Protein AF-A0A6M8P6Y8-F1 (afdb_monomer_lite)

Sequence (165 aa):
SRQDDVSKGWAGIQVIPRVVLLDSKERQLIQWPIEELETLRGKLVSVQKKKIKSGGSLEISGIMASQADVEVAFELSSLEKAEPFDASWTDPQKLCELKGTDVKGGVGPFGLLALASANRQEQTAVFFRIFKGLDSYVTLMCHDPSKSSLRPGLYKPTYGGWVDV

pLDDT: mean 95.41, std 3.38, range [71.88, 98.56]

Organism: Agave amica (NCBI:txid82206)

Foldseek 3Di:
DVVVCVVVVHDDDDDQDWDWDQDPVNPDIDTDHDPVVCVPADDDDDDPDDDADVVGDDDDDDDPLVDHDDDDDDDDPDCPQAAADDPVPPALQVVCVVCPQVRDGRADQDADWGQADPVRQATWGWGWGWHDYPPDIKIKTKTFRVSNDPDPPDDTGIDMDTDDD

Radius of gyration: 17.92 Å; chains: 1; bounding box: 44×36×46 Å

InterPro doma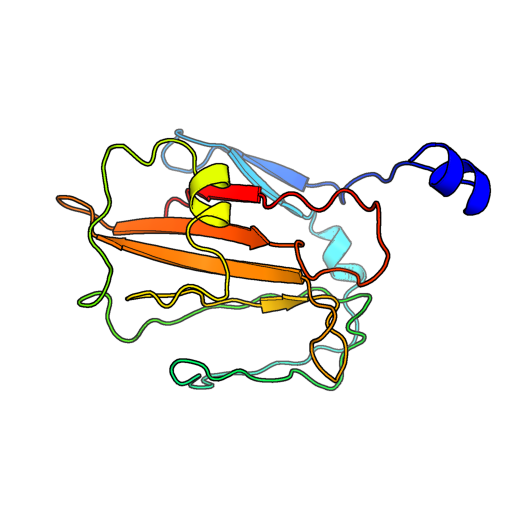ins:
  IPR013189 Glycosyl hydrolase family 32, C-terminal [PF08244] (36-150)
  IPR013320 Concanavalin A-like lectin/glucanase domain superfamily [SSF49899] (33-165)
  IPR023296 Glycosyl hydrolase, five-bladed beta-propeller domain superfamily [G3DSA:2.115.10.20] (1-44)
  IPR050551 Plant Fructan Metabolism Enzymes [PTHR31953] (2-165)

Structure (mmCIF, N/CA/C/O backbone):
data_AF-A0A6M8P6Y8-F1
#
_entry.id   AF-A0A6M8P6Y8-F1
#
loop_
_atom_site.group_PDB
_atom_site.id
_atom_site.type_symbol
_atom_site.label_atom_id
_atom_site.label_alt_id
_atom_site.label_comp_id
_atom_site.label_asym_id
_atom_site.label_entity_id
_atom_site.label_seq_id
_atom_site.pdbx_PDB_ins_code
_atom_site.Cartn_x
_atom_site.Cartn_y
_atom_site.Cartn_z
_atom_site.occupancy
_atom_site.B_iso_or_equiv
_atom_site.auth_seq_id
_atom_site.auth_comp_id
_atom_site.auth_asym_id
_atom_site.auth_atom_id
_atom_site.pdbx_PDB_model_num
ATOM 1 N N . SER A 1 1 ? 11.936 13.646 -14.022 1.00 76.38 1 SER A N 1
ATOM 2 C CA . SER A 1 1 ? 12.110 14.999 -14.593 1.00 76.38 1 SER A CA 1
ATOM 3 C C . SER A 1 1 ? 12.226 14.885 -16.111 1.00 76.38 1 SER A C 1
ATOM 5 O O . SER A 1 1 ? 12.553 13.805 -16.586 1.00 76.38 1 SER A O 1
ATOM 7 N N . ARG A 1 2 ? 12.014 15.966 -16.882 1.00 87.38 2 ARG A N 1
ATOM 8 C CA . ARG A 1 2 ? 12.140 15.945 -18.359 1.00 87.38 2 ARG A CA 1
ATOM 9 C C . ARG A 1 2 ? 13.487 15.387 -18.839 1.00 87.38 2 ARG A C 1
ATOM 11 O O . ARG A 1 2 ? 13.525 14.682 -19.837 1.00 87.38 2 ARG A O 1
ATOM 18 N N . GLN A 1 3 ? 14.583 15.681 -18.135 1.00 90.25 3 GLN A N 1
ATOM 19 C CA . GLN A 1 3 ? 15.904 15.127 -18.458 1.00 90.25 3 GLN A CA 1
ATOM 20 C C . GLN A 1 3 ? 15.947 13.602 -18.310 1.00 90.25 3 GLN A C 1
ATOM 22 O O . GLN A 1 3 ? 16.546 12.934 -19.145 1.00 90.25 3 GLN A O 1
ATOM 27 N N . ASP A 1 4 ? 15.281 13.048 -17.295 1.00 91.19 4 ASP A N 1
ATOM 28 C CA . ASP A 1 4 ? 15.209 11.594 -17.094 1.00 91.19 4 ASP A CA 1
ATOM 29 C C . ASP A 1 4 ? 14.446 10.912 -18.221 1.00 91.19 4 ASP A C 1
ATOM 31 O O . ASP A 1 4 ? 14.852 9.852 -18.687 1.00 91.19 4 ASP A O 1
ATOM 35 N N . ASP A 1 5 ? 13.354 11.537 -18.658 1.00 94.12 5 ASP A N 1
ATOM 36 C CA . ASP A 1 5 ? 12.515 11.043 -19.744 1.00 94.12 5 ASP A CA 1
ATOM 37 C C . ASP A 1 5 ? 13.258 11.074 -21.085 1.00 94.12 5 ASP A C 1
ATOM 39 O O . ASP A 1 5 ? 13.223 10.099 -21.831 1.00 94.12 5 ASP A O 1
ATOM 43 N N . VAL A 1 6 ? 14.012 12.149 -21.349 1.00 96.06 6 VAL A N 1
ATOM 44 C CA . VAL A 1 6 ? 14.907 12.244 -22.514 1.00 96.06 6 VAL A CA 1
ATOM 45 C C . VAL A 1 6 ? 16.016 11.193 -22.446 1.00 96.06 6 VAL A C 1
ATOM 47 O O . VAL A 1 6 ? 16.284 10.534 -23.443 1.00 96.06 6 VAL A O 1
ATOM 50 N N . SER A 1 7 ? 16.639 11.012 -21.278 1.00 95.88 7 SER A N 1
ATOM 51 C CA . SER A 1 7 ? 17.758 10.080 -21.094 1.00 95.88 7 SER A CA 1
ATOM 52 C C . SER A 1 7 ? 17.340 8.619 -21.287 1.00 95.88 7 SER A C 1
ATOM 54 O O . SER A 1 7 ? 18.024 7.871 -21.981 1.00 95.88 7 SER A O 1
ATOM 56 N N . LYS A 1 8 ? 16.192 8.210 -20.726 1.00 96.00 8 LYS A N 1
ATOM 57 C CA . LYS A 1 8 ? 15.671 6.841 -20.891 1.00 96.00 8 LYS A CA 1
ATOM 58 C C . LYS A 1 8 ? 14.922 6.623 -22.214 1.00 96.00 8 LYS A C 1
ATOM 60 O O . LYS A 1 8 ? 14.682 5.476 -22.576 1.00 96.00 8 LYS A O 1
ATOM 65 N N . GLY A 1 9 ? 14.555 7.695 -22.924 1.00 97.50 9 GLY A N 1
ATOM 66 C CA . GLY A 1 9 ? 13.963 7.662 -24.267 1.00 97.50 9 GLY A CA 1
ATOM 67 C C . GLY A 1 9 ? 12.442 7.467 -24.334 1.00 97.50 9 GLY A C 1
ATOM 68 O O . GLY A 1 9 ? 11.905 7.298 -25.425 1.00 97.50 9 GLY A O 1
ATOM 69 N N . TRP A 1 10 ? 11.732 7.481 -23.205 1.00 97.12 10 TRP A N 1
ATOM 70 C CA . TRP A 1 10 ? 10.276 7.299 -23.143 1.00 97.12 10 TRP A CA 1
ATOM 71 C C . TRP A 1 10 ? 9.697 7.903 -21.858 1.00 97.12 10 TRP A C 1
ATOM 73 O O . TRP A 1 10 ? 10.424 8.119 -20.891 1.00 97.12 10 TRP A O 1
ATOM 83 N N . ALA A 1 11 ? 8.389 8.171 -21.818 1.00 96.75 11 ALA A N 1
ATOM 84 C CA . ALA A 1 11 ? 7.683 8.619 -20.617 1.00 96.75 11 ALA A CA 1
ATOM 85 C C . ALA A 1 11 ? 6.215 8.183 -20.648 1.00 96.75 11 ALA A C 1
ATOM 87 O O . ALA A 1 11 ? 5.591 8.178 -21.706 1.00 96.75 11 ALA A O 1
ATOM 88 N N . GLY A 1 12 ? 5.667 7.880 -19.471 1.00 95.25 12 GLY A N 1
ATOM 89 C CA . GLY A 1 12 ? 4.287 7.433 -19.317 1.00 95.25 12 GLY A CA 1
ATOM 90 C C . GLY A 1 12 ? 4.123 5.922 -19.486 1.00 95.25 12 GLY A C 1
ATOM 91 O O . GLY A 1 12 ? 4.750 5.293 -20.332 1.00 95.25 12 GLY A O 1
ATOM 92 N N . ILE A 1 13 ? 3.260 5.354 -18.651 1.00 97.38 13 ILE A N 1
ATOM 93 C CA . ILE A 1 13 ? 2.756 3.982 -18.746 1.00 97.38 13 ILE A CA 1
ATOM 94 C C . ILE A 1 13 ? 1.249 4.025 -18.515 1.00 97.38 13 ILE A C 1
ATOM 96 O O . ILE A 1 13 ? 0.747 4.955 -17.882 1.00 97.38 13 ILE A O 1
ATOM 100 N N . GLN A 1 14 ? 0.539 3.017 -19.006 1.00 98.00 14 GLN A N 1
ATOM 101 C CA . GLN A 1 14 ? -0.847 2.781 -18.618 1.00 98.00 14 GLN A CA 1
ATOM 102 C C . GLN A 1 14 ? -0.887 1.754 -17.491 1.00 98.00 14 GLN A C 1
ATOM 104 O O . GLN A 1 14 ? -0.059 0.842 -17.438 1.00 98.00 14 GLN A O 1
ATOM 109 N N . VAL A 1 15 ? -1.846 1.914 -16.583 1.00 97.56 15 VAL A N 1
ATOM 110 C CA . VAL A 1 15 ? -2.151 0.867 -15.606 1.00 97.56 15 VAL A CA 1
ATOM 111 C C . VAL A 1 15 ? -2.789 -0.321 -16.320 1.00 97.56 15 VAL A C 1
ATOM 113 O O . VAL A 1 15 ? -3.403 -0.165 -17.376 1.00 97.56 15 VAL A O 1
ATOM 116 N N . ILE A 1 16 ? -2.667 -1.510 -15.733 1.00 97.62 16 ILE A N 1
ATOM 117 C CA . ILE A 1 16 ? -3.407 -2.680 -16.212 1.00 97.62 16 ILE A CA 1
ATOM 118 C C . ILE A 1 16 ? -4.909 -2.354 -16.146 1.00 97.62 16 ILE A C 1
ATOM 120 O O . ILE A 1 16 ? -5.344 -1.821 -15.116 1.00 97.62 16 ILE A O 1
ATOM 124 N N . PRO A 1 17 ? -5.693 -2.640 -17.206 1.00 98.31 17 PRO A N 1
ATOM 125 C CA . PRO A 1 17 ? -7.132 -2.416 -17.201 1.00 98.31 17 PRO A CA 1
ATOM 126 C C . PRO A 1 17 ? -7.815 -3.083 -16.007 1.00 98.31 17 PRO A C 1
ATOM 128 O O . PRO A 1 17 ? -7.380 -4.130 -15.521 1.00 98.31 17 PRO A O 1
ATOM 131 N N . ARG A 1 18 ? -8.897 -2.464 -15.531 1.00 98.44 18 ARG A N 1
ATOM 132 C CA . ARG A 1 18 ? -9.639 -2.923 -14.356 1.00 98.44 18 ARG A CA 1
ATOM 133 C C . ARG A 1 18 ? -11.125 -2.981 -14.646 1.00 98.44 18 ARG A C 1
ATOM 135 O O . ARG A 1 18 ? -11.665 -2.079 -15.285 1.00 98.44 18 ARG A O 1
ATOM 142 N N . VAL A 1 19 ? -11.776 -4.005 -14.113 1.00 98.12 19 VAL A N 1
ATOM 143 C CA . VAL A 1 19 ? -13.229 -4.034 -13.969 1.00 98.12 19 VAL A CA 1
ATOM 144 C C . VAL A 1 19 ? -13.606 -3.042 -12.870 1.00 98.12 19 VAL A C 1
ATOM 146 O O . VAL A 1 19 ? -12.937 -2.978 -11.836 1.00 98.12 19 VAL A O 1
ATOM 149 N N . VAL A 1 20 ? -14.658 -2.258 -13.103 1.00 98.00 20 VAL A N 1
ATOM 150 C CA . VAL A 1 20 ? -15.177 -1.267 -12.153 1.00 98.00 20 VAL A CA 1
ATOM 151 C C . VAL A 1 20 ? -16.626 -1.605 -11.843 1.00 98.00 20 VAL A C 1
ATOM 153 O O . VAL A 1 20 ? -17.452 -1.676 -12.750 1.00 98.00 20 VAL A O 1
ATOM 156 N N . LEU A 1 21 ? -16.923 -1.814 -10.565 1.00 97.00 21 LEU A N 1
ATOM 157 C CA . LEU A 1 21 ? -18.243 -2.196 -10.067 1.00 97.00 21 LEU A CA 1
ATOM 158 C C . LEU A 1 21 ? -18.667 -1.244 -8.945 1.00 97.00 21 LEU A C 1
ATOM 160 O O . LEU A 1 21 ? -17.818 -0.659 -8.276 1.00 97.00 21 LEU A O 1
ATOM 164 N N . LEU A 1 22 ? -19.972 -1.097 -8.722 1.00 97.12 22 LEU A N 1
ATOM 165 C CA . LEU A 1 22 ? -20.496 -0.440 -7.523 1.00 97.12 22 LEU A CA 1
ATOM 166 C C . LEU A 1 22 ? -20.420 -1.421 -6.345 1.00 97.12 22 LEU A C 1
ATOM 168 O O . LEU A 1 22 ? -20.720 -2.604 -6.515 1.00 97.12 22 LEU A O 1
ATOM 172 N N . ASP A 1 23 ? -19.986 -0.957 -5.172 1.00 95.19 23 ASP A N 1
ATOM 173 C CA . ASP A 1 23 ? -19.962 -1.797 -3.976 1.00 95.19 23 ASP A CA 1
ATOM 174 C C . ASP A 1 23 ? -21.380 -2.136 -3.490 1.00 95.19 23 ASP A C 1
ATOM 176 O O . ASP A 1 23 ? -22.356 -1.458 -3.802 1.00 95.19 23 ASP A O 1
ATOM 180 N N . SER A 1 24 ? -21.508 -3.185 -2.678 1.00 94.06 24 SER A N 1
ATOM 181 C CA . SER A 1 24 ? -22.819 -3.660 -2.214 1.00 94.06 24 SER A CA 1
ATOM 182 C C . SER A 1 24 ? -23.560 -2.669 -1.311 1.00 94.06 24 SER A C 1
ATOM 184 O O . SER A 1 24 ? -24.759 -2.824 -1.102 1.00 94.06 24 SER A O 1
ATOM 186 N N . LYS A 1 25 ? -22.851 -1.696 -0.719 1.00 94.19 25 LYS A N 1
ATOM 187 C CA . LYS A 1 25 ? -23.443 -0.622 0.093 1.00 94.19 25 LYS A CA 1
ATOM 188 C C . LYS A 1 25 ? -23.760 0.629 -0.739 1.00 94.19 25 LYS A C 1
ATOM 190 O O . LYS A 1 25 ? -24.302 1.579 -0.182 1.00 94.19 25 LYS A O 1
ATOM 195 N N . GLU A 1 26 ? -23.399 0.642 -2.022 1.00 94.56 26 GLU A N 1
ATOM 196 C CA . GLU A 1 26 ? -23.548 1.761 -2.958 1.00 94.56 26 GLU A CA 1
ATOM 197 C C . GLU A 1 26 ? -22.879 3.070 -2.492 1.00 94.56 26 GLU A C 1
ATOM 199 O O . GLU A 1 26 ? -23.334 4.176 -2.783 1.00 94.56 26 GLU A O 1
ATOM 204 N N . ARG A 1 27 ? -21.779 2.959 -1.742 1.00 95.31 27 ARG A N 1
ATOM 205 C CA . ARG A 1 27 ? -21.006 4.086 -1.200 1.00 95.31 27 ARG A CA 1
ATOM 206 C C . ARG A 1 27 ? -19.707 4.340 -1.954 1.00 95.31 27 ARG A C 1
ATOM 208 O O . ARG A 1 27 ? -19.143 5.425 -1.807 1.00 95.31 27 ARG A O 1
ATOM 215 N N . GLN A 1 28 ? -19.211 3.368 -2.718 1.00 95.62 28 GLN A N 1
ATOM 216 C CA . GLN A 1 28 ? -17.936 3.471 -3.426 1.00 95.62 28 GLN A CA 1
ATOM 217 C C . GLN A 1 28 ? -17.856 2.536 -4.638 1.00 95.62 28 GLN A C 1
ATOM 219 O O . GLN A 1 28 ? -18.648 1.614 -4.803 1.00 95.62 28 GLN A O 1
ATOM 224 N N . LEU A 1 29 ? -16.857 2.767 -5.490 1.00 97.06 29 LEU A N 1
ATOM 225 C CA . LEU A 1 29 ? -16.534 1.867 -6.593 1.00 97.06 29 LEU A CA 1
ATOM 226 C C . LEU A 1 29 ? -15.464 0.863 -6.161 1.00 97.06 29 LEU A C 1
ATOM 228 O O . LEU A 1 29 ? -14.456 1.240 -5.563 1.00 97.06 29 LEU A O 1
ATOM 232 N N . ILE A 1 30 ? -15.653 -0.398 -6.532 1.00 96.81 30 ILE A N 1
ATOM 233 C CA . ILE A 1 30 ? -14.657 -1.461 -6.409 1.00 96.81 30 ILE A CA 1
ATOM 234 C C . ILE A 1 30 ? -13.940 -1.592 -7.747 1.00 96.81 30 ILE A C 1
ATOM 236 O O . ILE A 1 30 ? -14.568 -1.594 -8.807 1.00 96.81 30 ILE A O 1
ATOM 240 N N . GLN A 1 31 ? -12.616 -1.707 -7.693 1.00 97.19 31 GLN A N 1
ATOM 241 C CA . GLN A 1 31 ? -11.783 -1.936 -8.867 1.00 97.19 31 GLN A CA 1
ATOM 242 C C . GLN A 1 31 ? -10.991 -3.227 -8.694 1.00 97.19 31 GLN A C 1
ATOM 244 O O . GLN A 1 31 ? -10.357 -3.421 -7.658 1.00 97.19 31 GLN A O 1
ATOM 249 N N . TRP A 1 32 ? -10.971 -4.062 -9.730 1.00 97.56 32 TRP A N 1
ATOM 250 C CA . TRP A 1 32 ? -10.180 -5.293 -9.767 1.00 97.56 32 TRP A CA 1
ATOM 251 C C . TRP A 1 32 ? -9.480 -5.429 -11.123 1.00 97.56 32 TRP A C 1
ATOM 253 O O . TRP A 1 32 ? -10.098 -5.079 -12.132 1.00 97.56 32 TRP A O 1
ATOM 263 N N . PRO A 1 33 ? -8.210 -5.875 -11.197 1.00 98.00 33 PRO A N 1
ATOM 264 C CA . PRO A 1 33 ? -7.575 -6.181 -12.478 1.00 98.00 33 PRO A CA 1
ATOM 265 C C . PRO A 1 33 ? -8.428 -7.144 -13.313 1.00 98.00 33 PRO A C 1
ATOM 267 O O . PRO A 1 33 ? -9.100 -8.010 -12.761 1.00 98.00 33 PRO A O 1
ATOM 270 N N . ILE A 1 34 ? -8.426 -6.977 -14.635 1.00 98.12 34 ILE A N 1
ATOM 271 C CA . ILE A 1 34 ? -9.139 -7.898 -15.532 1.00 98.12 34 ILE A CA 1
ATOM 272 C C . ILE A 1 34 ? -8.599 -9.334 -15.400 1.00 98.12 34 ILE A C 1
ATOM 274 O O . ILE A 1 34 ? -7.406 -9.529 -15.152 1.00 98.12 34 ILE A O 1
ATOM 278 N N . GLU A 1 35 ? -9.465 -10.332 -15.572 1.00 97.88 35 GLU A N 1
ATOM 279 C CA . GLU A 1 35 ? -9.124 -11.750 -15.378 1.00 97.88 35 GLU A CA 1
ATOM 280 C C . GLU A 1 35 ? -8.045 -12.243 -16.355 1.00 97.88 35 GLU A C 1
ATOM 282 O O . GLU A 1 35 ? -7.248 -13.121 -16.031 1.00 97.88 35 GLU A O 1
ATOM 287 N N . GLU A 1 36 ? -7.932 -11.621 -17.530 1.00 98.00 36 GLU A N 1
ATOM 288 C CA . GLU A 1 36 ? -6.918 -11.940 -18.530 1.00 98.00 36 GLU A CA 1
ATOM 289 C C . GLU A 1 36 ? -5.496 -11.717 -18.006 1.00 98.00 36 GLU A C 1
ATOM 291 O O . GLU A 1 36 ? -4.565 -12.382 -18.468 1.00 98.00 36 GLU A O 1
ATOM 296 N N . LEU A 1 37 ? -5.307 -10.830 -17.017 1.00 97.50 37 LEU A N 1
ATOM 297 C CA . LEU A 1 37 ? -4.008 -10.629 -16.375 1.00 97.50 37 LEU A CA 1
ATOM 298 C C . LEU A 1 37 ? -3.487 -11.925 -15.740 1.00 97.50 37 LEU A C 1
ATOM 300 O O . LEU A 1 37 ? -2.279 -12.174 -15.743 1.00 97.50 37 LEU A O 1
ATOM 304 N N . GLU A 1 38 ? -4.384 -12.771 -15.233 1.00 97.31 38 GLU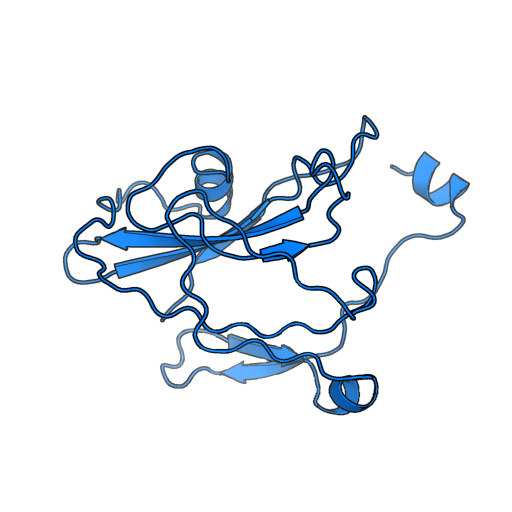 A N 1
ATOM 305 C CA . GLU A 1 38 ? -4.018 -14.010 -14.553 1.00 97.31 38 GLU A CA 1
ATOM 306 C C . GLU A 1 38 ? -3.321 -15.008 -15.485 1.00 97.31 38 GLU A C 1
ATOM 308 O O . GLU A 1 38 ? -2.529 -15.831 -15.027 1.00 97.31 38 GLU A O 1
ATOM 313 N N . THR A 1 39 ? -3.523 -14.891 -16.802 1.00 97.81 39 THR A N 1
ATOM 314 C CA . THR A 1 39 ? -2.842 -15.724 -17.809 1.00 97.81 39 THR A CA 1
ATOM 315 C C . THR A 1 39 ? -1.327 -15.504 -17.850 1.00 97.81 39 THR A C 1
ATOM 317 O O . THR A 1 39 ? -0.591 -16.367 -18.330 1.00 97.81 39 THR A O 1
ATOM 320 N N . LEU A 1 40 ? -0.841 -14.377 -17.313 1.00 97.56 40 LEU A N 1
ATOM 321 C CA . LEU A 1 40 ? 0.585 -14.065 -17.198 1.00 97.56 40 LEU A CA 1
ATOM 322 C C . LEU A 1 40 ? 1.231 -14.661 -15.935 1.00 97.56 40 LEU A C 1
ATOM 324 O O . LEU A 1 40 ? 2.452 -14.565 -15.772 1.00 97.56 40 LEU A O 1
ATOM 328 N N . ARG A 1 41 ? 0.446 -15.253 -15.022 1.00 96.50 41 ARG A N 1
ATOM 329 C CA . ARG A 1 41 ? 0.962 -15.841 -13.779 1.00 96.50 41 ARG A CA 1
ATOM 330 C C . ARG A 1 41 ? 1.841 -17.051 -14.101 1.00 96.50 41 ARG A C 1
ATOM 332 O O . ARG A 1 41 ? 1.421 -18.011 -14.740 1.00 96.50 41 ARG A O 1
ATOM 339 N N . GLY A 1 42 ? 3.090 -16.990 -13.643 1.00 93.25 42 GLY A N 1
ATOM 340 C CA . GLY A 1 42 ? 4.056 -18.076 -13.776 1.00 93.25 42 GLY A CA 1
ATOM 341 C C . GLY A 1 42 ? 3.972 -19.082 -12.627 1.00 93.25 42 GLY A C 1
ATOM 342 O O . GLY A 1 42 ? 2.904 -19.447 -12.142 1.00 93.25 42 GLY A O 1
ATOM 343 N N . LYS A 1 43 ? 5.139 -19.532 -12.155 1.00 93.50 43 LYS A N 1
ATOM 344 C CA . LYS A 1 43 ? 5.231 -20.454 -11.019 1.00 93.50 43 LYS A CA 1
ATOM 345 C C . LYS A 1 43 ? 4.636 -19.828 -9.753 1.00 93.50 43 LYS A C 1
ATOM 347 O O . LYS A 1 43 ? 5.136 -18.819 -9.262 1.00 93.50 43 LYS A O 1
ATOM 352 N N . LEU A 1 44 ? 3.644 -20.503 -9.178 1.00 95.25 44 LEU A N 1
ATOM 353 C CA . LEU A 1 44 ? 3.060 -20.132 -7.895 1.00 95.25 44 LEU A CA 1
ATOM 354 C C . LEU A 1 44 ? 4.007 -20.473 -6.735 1.00 95.25 44 LEU A C 1
ATOM 356 O O . LEU A 1 44 ? 4.488 -21.603 -6.611 1.00 95.25 44 LEU A O 1
ATOM 360 N N . VAL A 1 45 ? 4.216 -19.505 -5.846 1.00 96.19 45 VAL A N 1
ATOM 361 C CA . VAL A 1 45 ? 4.825 -19.709 -4.528 1.00 96.19 45 VAL A CA 1
ATOM 362 C C . VAL A 1 45 ? 3.766 -19.382 -3.484 1.00 96.19 45 VAL A C 1
ATOM 364 O O . VAL A 1 45 ? 3.280 -18.259 -3.426 1.00 96.19 45 VAL A O 1
ATOM 367 N N . SER A 1 46 ? 3.401 -20.366 -2.662 1.00 96.06 46 SER A N 1
ATOM 368 C CA . SER A 1 46 ? 2.394 -20.201 -1.611 1.00 96.06 46 SER A CA 1
ATOM 369 C C . SER A 1 46 ? 3.030 -20.341 -0.234 1.00 96.06 46 SER A C 1
ATOM 371 O O . SER A 1 46 ? 3.784 -21.279 0.032 1.00 96.06 46 SER A O 1
ATOM 373 N N . VAL A 1 47 ? 2.702 -19.407 0.654 1.00 95.44 47 VAL A N 1
ATOM 374 C CA . VAL A 1 47 ? 3.129 -19.404 2.051 1.00 95.44 47 VAL A CA 1
ATOM 375 C C . VAL A 1 47 ? 1.888 -19.278 2.918 1.00 95.44 47 VAL A C 1
ATOM 377 O O . VAL A 1 47 ? 1.120 -18.335 2.774 1.00 95.44 47 VAL A O 1
ATOM 380 N N . GLN A 1 48 ? 1.690 -20.225 3.835 1.00 95.25 48 GLN A N 1
ATOM 381 C CA . GLN A 1 48 ? 0.487 -20.281 4.667 1.00 95.25 48 GLN A CA 1
ATOM 382 C C . GLN A 1 48 ? 0.829 -20.270 6.156 1.00 95.25 48 GLN A C 1
ATOM 384 O O . GLN A 1 48 ? 1.852 -20.819 6.577 1.00 95.25 48 GLN A O 1
ATOM 389 N N . LYS A 1 49 ? -0.063 -19.664 6.953 1.00 94.00 49 LYS A N 1
ATOM 390 C CA . LYS A 1 49 ? -0.061 -19.703 8.428 1.00 94.00 49 LYS A CA 1
ATOM 391 C C . LYS A 1 49 ? 1.290 -19.325 9.054 1.00 94.00 49 LYS A C 1
ATOM 393 O O . LYS A 1 49 ? 1.734 -19.923 10.036 1.00 94.00 49 LYS A O 1
ATOM 398 N N . LYS A 1 50 ? 1.973 -18.329 8.479 1.00 96.19 50 LYS A N 1
ATOM 399 C CA . LYS A 1 50 ? 3.230 -17.805 9.026 1.00 96.19 50 LYS A CA 1
ATOM 400 C C . LYS A 1 50 ? 2.958 -16.658 9.985 1.00 96.19 50 LYS A C 1
ATOM 402 O O . LYS A 1 50 ? 2.435 -15.618 9.607 1.00 96.19 50 LYS A O 1
ATOM 407 N N . LYS A 1 51 ? 3.370 -16.849 11.238 1.00 95.75 51 LYS A N 1
ATOM 408 C CA . LYS A 1 51 ? 3.285 -15.826 12.278 1.00 95.75 51 LYS A CA 1
ATOM 409 C C . LYS A 1 51 ? 4.463 -14.862 12.163 1.00 95.75 51 LYS A C 1
ATOM 411 O O . LYS A 1 51 ? 5.607 -15.258 12.383 1.00 95.75 51 LYS A O 1
ATOM 416 N N . ILE A 1 52 ? 4.176 -13.597 11.881 1.00 95.19 52 ILE A N 1
ATOM 417 C CA . ILE A 1 52 ? 5.163 -12.515 11.895 1.00 95.19 52 ILE A CA 1
ATOM 418 C C . ILE A 1 52 ? 5.081 -11.827 13.261 1.00 95.19 52 ILE A C 1
ATOM 420 O O . ILE A 1 52 ? 4.018 -11.379 13.685 1.00 95.19 52 ILE A O 1
ATOM 424 N N . LYS A 1 53 ? 6.194 -11.804 14.001 1.00 93.88 53 LYS A N 1
ATOM 425 C CA . LYS A 1 53 ? 6.277 -11.089 15.286 1.00 93.88 53 LYS A CA 1
ATOM 426 C C . LYS A 1 53 ? 6.383 -9.582 15.035 1.00 93.88 53 LYS A C 1
ATOM 428 O O . LYS A 1 53 ? 6.811 -9.169 13.964 1.00 93.88 53 LYS A O 1
ATOM 433 N N . SER A 1 54 ? 6.056 -8.766 16.036 1.00 91.69 54 SER A N 1
ATOM 434 C CA . SER A 1 54 ? 6.252 -7.310 15.970 1.00 91.69 54 SER A CA 1
ATOM 435 C C . SER A 1 54 ? 7.690 -6.959 15.567 1.00 91.69 54 SER A C 1
ATOM 437 O O . SER A 1 54 ? 8.634 -7.469 16.167 1.00 91.69 54 SER A O 1
ATOM 439 N N . GLY A 1 55 ? 7.851 -6.099 14.557 1.00 91.81 55 GLY A N 1
ATOM 440 C CA . GLY A 1 55 ? 9.155 -5.733 13.982 1.00 91.81 55 GLY A CA 1
ATOM 441 C C . GLY A 1 55 ? 9.830 -6.837 13.156 1.00 91.81 55 GLY A C 1
ATOM 442 O O . GLY A 1 55 ? 10.930 -6.642 12.648 1.00 91.81 55 GLY A O 1
ATOM 443 N N . GLY A 1 56 ? 9.192 -8.000 13.028 1.00 94.06 56 GLY A N 1
ATOM 444 C CA . GLY A 1 56 ? 9.643 -9.096 12.188 1.00 94.06 56 GLY A CA 1
ATOM 445 C C . GLY A 1 56 ? 9.299 -8.873 10.719 1.00 94.06 56 GLY A C 1
ATOM 446 O O . GLY A 1 56 ? 8.472 -8.044 10.356 1.00 94.06 56 GLY A O 1
ATOM 447 N N . SER A 1 57 ? 9.931 -9.667 9.865 1.00 94.25 57 SER A N 1
ATOM 448 C CA . SER A 1 57 ? 9.668 -9.704 8.427 1.00 94.25 57 SER A CA 1
ATOM 449 C C . SER A 1 57 ? 9.883 -11.126 7.930 1.00 94.25 57 SER A C 1
ATOM 451 O O . SER A 1 57 ? 10.631 -11.885 8.550 1.00 94.25 57 SER A O 1
ATOM 453 N N . LEU A 1 58 ? 9.225 -11.477 6.832 1.00 95.94 58 LEU A N 1
ATOM 454 C CA . LEU A 1 58 ? 9.385 -12.757 6.161 1.00 95.94 58 LEU A CA 1
ATOM 455 C C . LEU A 1 58 ? 9.784 -12.482 4.715 1.00 95.94 58 LEU A C 1
ATOM 457 O O . LEU A 1 58 ? 9.043 -11.824 3.991 1.00 95.94 58 LEU A O 1
ATOM 461 N N . GLU A 1 59 ? 10.954 -12.965 4.314 1.00 96.25 59 GLU A N 1
ATOM 462 C CA . GLU A 1 59 ? 11.383 -12.905 2.920 1.00 96.25 59 GLU A CA 1
ATOM 463 C C . GLU A 1 59 ? 10.692 -14.006 2.111 1.00 96.25 59 GLU A C 1
ATOM 465 O O . GLU A 1 59 ? 10.578 -15.147 2.569 1.00 96.25 59 GLU A O 1
ATOM 470 N N . ILE A 1 60 ? 10.225 -13.655 0.913 1.00 96.00 60 ILE A N 1
ATOM 471 C CA . ILE A 1 60 ? 9.603 -14.586 -0.027 1.00 96.00 60 ILE A CA 1
ATOM 472 C C . ILE A 1 60 ? 10.605 -14.879 -1.139 1.00 96.00 60 ILE A C 1
ATOM 474 O O . ILE A 1 60 ? 10.950 -14.002 -1.927 1.00 96.00 60 ILE A O 1
ATOM 478 N N . SER A 1 61 ? 11.070 -16.123 -1.200 1.00 94.12 61 SER A N 1
ATOM 479 C CA . SER A 1 61 ? 12.023 -16.588 -2.211 1.00 94.12 61 SER A CA 1
ATOM 480 C C . SER A 1 61 ? 11.326 -17.398 -3.308 1.00 94.12 61 SER A C 1
ATOM 482 O O . SER A 1 61 ? 10.225 -17.912 -3.121 1.00 94.12 61 SER A O 1
ATOM 484 N N . GLY A 1 62 ? 11.994 -17.568 -4.452 1.00 93.19 62 GLY A N 1
ATOM 485 C CA . GLY A 1 62 ? 11.492 -18.400 -5.554 1.00 93.19 62 GLY A CA 1
ATOM 486 C C . GLY A 1 62 ? 10.542 -17.690 -6.523 1.00 93.19 62 GLY A C 1
ATOM 487 O O . GLY A 1 62 ? 9.894 -18.368 -7.319 1.00 93.19 62 GLY A O 1
ATOM 488 N N . ILE A 1 63 ? 10.486 -16.357 -6.472 1.00 94.75 63 ILE A N 1
ATOM 489 C CA . ILE A 1 63 ? 9.740 -15.492 -7.396 1.00 94.75 63 ILE A CA 1
ATOM 490 C C . ILE A 1 63 ? 10.684 -14.509 -8.099 1.00 94.75 63 ILE A C 1
ATOM 492 O O . ILE A 1 63 ? 11.755 -14.184 -7.584 1.00 94.75 63 ILE A O 1
ATOM 496 N N . MET A 1 64 ? 10.269 -13.988 -9.254 1.00 94.62 64 MET A N 1
ATOM 497 C CA . MET A 1 64 ? 10.919 -12.836 -9.878 1.00 94.62 64 MET A CA 1
ATOM 498 C C . MET A 1 64 ? 10.391 -11.553 -9.221 1.00 94.62 64 MET A C 1
ATOM 500 O O . MET A 1 64 ? 9.373 -11.014 -9.634 1.00 94.62 64 MET A O 1
ATOM 504 N N . ALA A 1 65 ? 11.064 -11.060 -8.178 1.00 94.12 65 ALA A N 1
ATOM 505 C CA . ALA A 1 65 ? 10.556 -9.958 -7.346 1.00 94.12 65 ALA A CA 1
ATOM 506 C C . ALA A 1 65 ? 10.318 -8.626 -8.095 1.00 94.12 65 ALA A C 1
ATOM 508 O O . ALA A 1 65 ? 9.556 -7.787 -7.621 1.00 94.12 65 ALA A O 1
ATOM 509 N N . SER A 1 66 ? 10.951 -8.423 -9.256 1.00 95.31 66 SER A N 1
ATOM 510 C CA . SER A 1 66 ? 10.731 -7.258 -10.124 1.00 95.31 66 SER A CA 1
ATOM 511 C C . SER A 1 66 ? 9.453 -7.345 -10.964 1.00 95.31 66 SER A C 1
ATOM 513 O O . SER A 1 66 ? 8.999 -6.326 -11.474 1.00 95.31 66 SER A O 1
ATOM 515 N N . GLN A 1 67 ? 8.897 -8.547 -11.140 1.00 96.62 67 GLN A N 1
ATOM 516 C CA . GLN A 1 67 ? 7.698 -8.802 -11.931 1.00 96.62 67 GLN A CA 1
ATOM 517 C C . GLN A 1 67 ? 6.955 -10.011 -11.353 1.00 96.62 67 GLN A C 1
ATOM 519 O O . GLN A 1 67 ? 7.207 -11.160 -11.719 1.00 96.62 67 GLN A O 1
ATOM 524 N N . ALA A 1 68 ? 6.036 -9.736 -10.433 1.00 96.62 68 ALA A N 1
ATOM 525 C CA . ALA A 1 68 ? 5.217 -10.741 -9.776 1.00 96.62 68 ALA A CA 1
ATOM 526 C C . ALA A 1 68 ? 3.827 -10.178 -9.470 1.00 96.62 68 ALA A C 1
ATOM 528 O O . ALA A 1 68 ? 3.665 -8.971 -9.290 1.00 96.62 68 ALA A O 1
ATOM 529 N N . ASP A 1 69 ? 2.858 -11.081 -9.374 1.00 97.75 69 ASP A N 1
ATOM 530 C CA . ASP A 1 69 ? 1.534 -10.816 -8.826 1.00 97.75 69 ASP A CA 1
ATOM 531 C C . ASP A 1 69 ? 1.462 -11.449 -7.430 1.00 97.75 69 ASP A C 1
ATOM 533 O O . ASP A 1 69 ? 1.813 -12.622 -7.264 1.00 97.75 69 ASP A O 1
ATOM 537 N N . VAL A 1 70 ? 1.122 -10.654 -6.413 1.00 97.31 70 VAL A N 1
ATOM 538 C CA . VAL A 1 70 ? 1.217 -11.047 -5.001 1.00 97.31 70 VAL A CA 1
ATOM 539 C C . VAL A 1 70 ? -0.096 -10.751 -4.298 1.00 97.31 70 VAL A C 1
ATOM 541 O O . VAL A 1 70 ? -0.460 -9.596 -4.091 1.00 97.31 70 VAL A O 1
ATOM 544 N N . GLU A 1 71 ? -0.742 -11.813 -3.834 1.00 97.25 71 GLU A N 1
ATOM 545 C CA . GLU A 1 71 ? -1.918 -11.748 -2.976 1.00 97.25 71 GLU A CA 1
ATOM 546 C C . GLU A 1 71 ? -1.539 -12.159 -1.548 1.00 97.25 71 GLU A C 1
ATOM 548 O O . GLU A 1 71 ? -0.811 -13.131 -1.327 1.00 97.25 71 GLU A O 1
ATOM 553 N N . VAL A 1 72 ? -2.020 -11.407 -0.556 1.00 97.12 72 VAL A N 1
ATOM 554 C CA . VAL A 1 72 ? -1.762 -11.678 0.861 1.00 97.12 72 VAL A CA 1
ATOM 555 C C . VAL A 1 72 ? -3.011 -11.417 1.692 1.00 97.12 72 VAL A C 1
ATOM 557 O O . VAL A 1 72 ? -3.688 -10.406 1.521 1.00 97.12 72 VAL A O 1
ATOM 560 N N . ALA A 1 73 ? -3.285 -12.321 2.629 1.00 97.06 73 ALA A N 1
ATOM 561 C CA . ALA A 1 73 ? -4.309 -12.157 3.650 1.00 97.06 73 ALA A CA 1
ATOM 562 C C . ALA A 1 73 ? -3.640 -12.036 5.023 1.00 97.06 73 ALA A C 1
ATOM 564 O O . ALA A 1 73 ? -2.797 -12.861 5.390 1.00 97.06 73 ALA A O 1
ATOM 565 N N . PHE A 1 74 ? -4.017 -11.008 5.784 1.00 96.00 74 PHE A N 1
ATOM 566 C CA . PHE A 1 74 ? -3.515 -10.780 7.136 1.00 96.00 74 PHE A CA 1
ATOM 567 C C . PHE A 1 74 ? -4.579 -11.151 8.164 1.00 96.00 74 PHE A C 1
ATOM 569 O O . PHE A 1 74 ? -5.663 -10.579 8.181 1.00 96.00 74 PHE A O 1
ATOM 576 N N . GLU A 1 75 ? -4.238 -12.077 9.057 1.00 95.75 75 GLU A N 1
ATOM 577 C CA . GLU A 1 75 ? -5.039 -12.395 10.237 1.00 95.75 75 GLU A CA 1
ATOM 578 C C . GLU A 1 75 ? -4.419 -11.707 11.458 1.00 95.75 75 GLU A C 1
ATOM 580 O O . GLU A 1 75 ? -3.241 -11.907 11.776 1.00 95.75 75 GLU A O 1
ATOM 585 N N . LEU A 1 76 ? -5.202 -10.870 12.137 1.00 93.88 76 LEU A N 1
ATOM 586 C CA . LEU A 1 76 ? -4.748 -10.103 13.293 1.00 93.88 76 LEU A CA 1
ATOM 587 C C . LEU A 1 76 ? -5.201 -10.781 14.582 1.00 93.88 76 LEU A C 1
ATOM 589 O O . LEU A 1 76 ? -6.381 -11.051 14.771 1.00 93.88 76 LEU A O 1
ATOM 593 N N . SER A 1 77 ? -4.263 -11.017 15.503 1.00 91.06 77 SER A N 1
ATOM 594 C CA . SER A 1 77 ? -4.558 -11.738 16.748 1.00 91.06 77 SER A CA 1
ATOM 595 C C . SER A 1 77 ? -5.454 -10.966 17.719 1.00 91.06 77 SER A C 1
ATOM 597 O O . SER A 1 77 ? -6.102 -11.574 18.561 1.00 91.06 77 SER A O 1
ATOM 599 N N . SER A 1 78 ? -5.413 -9.633 17.680 1.00 93.19 78 SER A N 1
ATOM 600 C CA . SER A 1 78 ? -6.241 -8.748 18.505 1.00 93.19 78 SER A CA 1
ATOM 601 C C . SER A 1 78 ? -6.149 -7.318 17.974 1.00 93.19 78 SER A C 1
ATOM 603 O O . SER A 1 78 ? -5.097 -6.905 17.481 1.00 93.19 78 SER A O 1
ATOM 605 N N . LEU A 1 79 ? -7.239 -6.563 18.120 1.00 94.94 79 LEU A N 1
ATOM 606 C CA . LEU A 1 79 ? -7.316 -5.130 17.825 1.00 94.94 79 LEU A CA 1
ATOM 607 C C . LEU A 1 79 ? -7.355 -4.260 19.092 1.00 94.94 79 LEU A C 1
ATOM 609 O O . LEU A 1 79 ? -7.475 -3.042 18.999 1.00 94.94 79 LEU A O 1
ATOM 613 N N . GLU A 1 80 ? -7.239 -4.851 20.285 1.00 93.75 80 GLU A N 1
ATOM 614 C CA . GLU A 1 80 ? -7.316 -4.126 21.566 1.00 93.75 80 GLU A CA 1
ATOM 615 C C . GLU A 1 80 ? -6.247 -3.041 21.702 1.00 93.75 80 GLU A C 1
ATOM 617 O O . GLU A 1 80 ? -6.458 -2.030 22.365 1.00 93.75 80 GLU A O 1
ATOM 622 N N . LYS A 1 81 ? -5.095 -3.254 21.058 1.00 94.75 81 LYS A N 1
ATOM 623 C CA . LYS A 1 81 ? -3.962 -2.328 21.076 1.00 94.75 81 LYS A CA 1
ATOM 624 C C . LYS A 1 81 ? -4.025 -1.270 19.979 1.00 94.75 81 LYS A C 1
ATOM 626 O O . LYS A 1 81 ? -3.077 -0.502 19.878 1.00 94.75 81 LYS A O 1
ATOM 631 N N . ALA A 1 82 ? -5.068 -1.236 19.148 1.00 96.81 82 ALA A N 1
ATOM 632 C CA . ALA A 1 82 ? -5.213 -0.203 18.126 1.00 96.81 82 ALA A CA 1
ATOM 633 C C . ALA A 1 82 ? -5.225 1.191 18.778 1.00 96.81 82 ALA A C 1
ATOM 635 O O . ALA A 1 82 ? -5.910 1.419 19.776 1.00 96.81 82 ALA A O 1
ATOM 636 N N . GLU A 1 83 ? -4.444 2.116 18.220 1.00 96.44 83 GLU A N 1
ATOM 637 C CA . GLU A 1 83 ? -4.379 3.501 18.701 1.00 96.44 83 GLU A CA 1
ATOM 638 C C . GLU A 1 83 ? -5.722 4.207 18.489 1.00 96.44 83 GLU A C 1
ATOM 640 O O . GLU A 1 83 ? -6.387 3.921 17.491 1.00 96.44 83 GLU A O 1
ATOM 645 N N . PRO A 1 84 ? -6.120 5.148 19.363 1.00 96.62 84 PRO A N 1
ATOM 646 C CA . PRO A 1 84 ? -7.315 5.945 19.128 1.00 96.62 84 PRO A CA 1
ATOM 647 C C . PRO A 1 84 ? -7.186 6.733 17.820 1.00 96.62 84 PRO A C 1
ATOM 649 O O . PRO A 1 84 ? -6.127 7.281 17.507 1.00 96.62 84 PRO A O 1
ATOM 652 N N . PHE A 1 85 ? -8.274 6.778 17.062 1.00 96.38 85 PHE A N 1
ATOM 653 C CA . PHE A 1 85 ? -8.389 7.600 15.871 1.00 96.38 85 PHE A CA 1
ATOM 654 C C . PHE A 1 85 ? -8.671 9.052 16.264 1.00 96.38 85 PHE A C 1
ATOM 656 O O . PHE A 1 85 ? -9.629 9.324 16.988 1.00 96.38 85 PHE A O 1
ATOM 663 N N . ASP A 1 86 ? -7.855 9.983 15.776 1.00 94.75 86 ASP A N 1
ATOM 664 C CA . ASP A 1 86 ? -8.106 11.414 15.934 1.00 94.75 86 ASP A CA 1
ATOM 665 C C . ASP A 1 86 ? -9.022 11.902 14.804 1.00 94.75 86 ASP A C 1
ATOM 667 O O . ASP A 1 86 ? -8.700 11.767 13.624 1.00 94.75 86 ASP A O 1
ATOM 671 N N . ALA A 1 87 ? -10.161 12.502 15.158 1.00 93.19 87 ALA A N 1
ATOM 672 C CA . ALA A 1 87 ? -11.136 13.010 14.194 1.00 93.19 87 ALA A CA 1
ATOM 673 C C . ALA A 1 87 ? -10.583 14.125 13.281 1.00 93.19 87 ALA A C 1
ATOM 675 O O . ALA A 1 87 ? -11.168 14.406 12.235 1.00 93.19 87 ALA A O 1
ATOM 676 N N . SER A 1 88 ? -9.459 14.753 13.641 1.00 95.00 88 SER A N 1
ATOM 677 C CA . SER A 1 88 ? -8.760 15.717 12.784 1.00 95.00 88 SER A CA 1
ATOM 678 C C . SER A 1 88 ? -8.019 15.064 11.607 1.00 95.00 88 SER A C 1
ATOM 680 O O . SER A 1 88 ? -7.696 15.754 10.633 1.00 95.00 88 SER A O 1
ATOM 682 N N . TRP A 1 89 ? -7.781 13.746 11.637 1.00 95.69 89 TRP A N 1
ATOM 683 C CA . TRP A 1 89 ? -7.134 12.996 10.557 1.00 95.69 89 TRP A CA 1
ATOM 684 C C . TRP A 1 89 ? -8.088 12.759 9.383 1.00 95.69 89 TRP A C 1
ATOM 686 O O . TRP A 1 89 ? -8.581 11.661 9.149 1.00 95.69 89 TRP A O 1
ATOM 696 N N . THR A 1 90 ? -8.338 13.813 8.616 1.00 95.31 90 THR A N 1
ATOM 697 C CA . THR A 1 90 ? -9.217 13.778 7.435 1.00 95.31 90 THR A CA 1
ATOM 698 C C . THR A 1 90 ? -8.475 13.426 6.143 1.00 95.31 90 THR A C 1
ATOM 700 O O . THR A 1 90 ? -9.079 12.904 5.208 1.00 95.31 90 THR A O 1
ATOM 703 N N . ASP A 1 91 ? -7.163 13.665 6.100 1.00 97.62 91 ASP A N 1
ATOM 704 C CA . ASP A 1 91 ? -6.297 13.432 4.942 1.00 97.62 91 ASP A CA 1
ATOM 705 C C . ASP A 1 91 ? -5.448 12.159 5.153 1.00 97.62 91 ASP A C 1
ATOM 707 O O . ASP A 1 91 ? -4.475 12.187 5.921 1.00 97.62 91 ASP A O 1
ATOM 711 N N . PRO A 1 92 ? -5.793 11.029 4.502 1.00 97.44 92 PRO A N 1
ATOM 712 C CA . PRO A 1 92 ? -5.076 9.771 4.689 1.00 97.44 92 PRO A CA 1
ATOM 713 C C . PRO A 1 92 ? -3.642 9.832 4.156 1.00 97.44 92 PRO A C 1
ATOM 715 O O . PRO A 1 92 ? -2.765 9.153 4.688 1.00 97.44 92 PRO A O 1
ATOM 718 N N . GLN A 1 93 ? -3.372 10.655 3.139 1.00 97.69 93 GLN A N 1
ATOM 719 C CA . GLN A 1 93 ? -2.037 10.786 2.568 1.00 97.69 93 GLN A CA 1
ATOM 720 C C . GLN A 1 93 ? -1.086 11.450 3.567 1.00 97.69 93 GLN A C 1
ATOM 722 O O . GLN A 1 93 ? -0.029 10.893 3.871 1.00 97.69 93 GLN A O 1
ATOM 727 N N . LYS A 1 94 ? -1.496 12.578 4.160 1.00 97.12 94 LYS A N 1
ATOM 728 C CA . LYS A 1 94 ? -0.725 13.229 5.236 1.00 97.12 94 LYS A CA 1
ATOM 729 C C . LYS A 1 94 ? -0.562 12.327 6.451 1.00 97.12 94 LYS A C 1
ATOM 731 O O . LYS A 1 94 ? 0.492 12.331 7.086 1.00 97.12 94 LYS A O 1
ATOM 736 N N . LEU A 1 95 ? -1.583 11.535 6.784 1.00 97.62 95 LEU A N 1
ATOM 737 C CA . LEU A 1 95 ? -1.467 10.592 7.890 1.00 97.62 95 LEU A CA 1
ATOM 738 C C . LEU A 1 95 ? -0.431 9.500 7.595 1.00 97.62 95 LEU A C 1
ATOM 740 O O . LEU A 1 95 ? 0.335 9.156 8.491 1.00 97.62 95 LEU A O 1
ATOM 744 N N . CYS A 1 96 ? -0.351 8.989 6.364 1.00 97.94 96 CYS A N 1
ATOM 745 C CA . CYS A 1 96 ? 0.697 8.045 5.973 1.00 97.94 96 CYS A CA 1
ATOM 746 C C . CYS A 1 96 ? 2.105 8.655 6.051 1.00 97.94 96 CYS A C 1
ATOM 748 O O . CYS A 1 96 ? 3.036 7.957 6.445 1.00 97.94 96 CYS A O 1
ATOM 750 N N . GLU A 1 97 ? 2.270 9.945 5.740 1.00 96.19 97 GLU A N 1
ATOM 751 C CA . GLU A 1 97 ? 3.539 10.665 5.942 1.00 96.19 97 GLU A CA 1
ATOM 752 C C . GLU A 1 97 ? 3.893 10.784 7.433 1.00 96.19 97 GLU A C 1
ATOM 754 O O . GLU A 1 97 ? 5.025 10.511 7.834 1.00 96.19 97 GLU A O 1
ATOM 759 N N . LEU A 1 98 ? 2.914 11.126 8.277 1.00 95.69 98 LEU A N 1
ATOM 760 C CA . LEU A 1 98 ? 3.097 11.258 9.726 1.00 95.69 98 LEU A CA 1
ATOM 761 C C . LEU A 1 98 ? 3.334 9.907 10.422 1.00 95.69 98 LEU A C 1
ATOM 763 O O . LEU A 1 98 ? 4.069 9.821 11.406 1.00 95.69 98 LEU A O 1
ATOM 767 N N . LYS A 1 99 ? 2.685 8.848 9.936 1.00 95.50 99 LYS A N 1
ATOM 768 C CA . LYS A 1 99 ? 2.691 7.490 10.493 1.00 95.50 99 LYS A CA 1
ATOM 769 C C . LYS A 1 99 ? 3.318 6.503 9.494 1.00 95.50 99 LYS A C 1
ATOM 771 O O . LYS A 1 99 ? 2.774 5.424 9.252 1.00 95.50 99 LYS A O 1
ATOM 776 N N . GLY A 1 100 ? 4.483 6.848 8.945 1.00 91.88 100 GLY A N 1
ATOM 777 C CA . GLY A 1 100 ? 5.253 6.003 8.017 1.00 91.88 100 GLY A CA 1
ATOM 778 C C . GLY A 1 100 ? 5.768 4.693 8.635 1.00 91.88 100 GLY A C 1
ATOM 779 O O . GLY A 1 100 ? 5.475 4.375 9.790 1.00 91.88 100 GLY A O 1
ATOM 780 N N . THR A 1 101 ? 6.562 3.914 7.894 1.00 90.81 101 THR A N 1
ATOM 781 C CA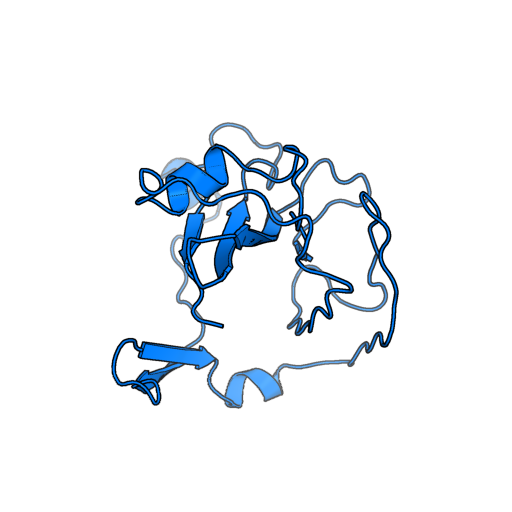 . THR A 1 101 ? 6.985 2.559 8.321 1.00 90.81 101 THR A CA 1
ATOM 782 C C . THR A 1 101 ? 7.800 2.510 9.614 1.00 90.81 101 THR A C 1
ATOM 784 O O . THR A 1 101 ? 7.771 1.507 10.323 1.00 90.81 101 THR A O 1
ATOM 787 N N . ASP A 1 102 ? 8.532 3.581 9.923 1.00 90.44 102 ASP A N 1
ATOM 788 C CA . ASP A 1 102 ? 9.450 3.634 11.069 1.00 90.44 102 ASP A CA 1
ATOM 789 C C . ASP A 1 102 ? 8.745 4.051 12.374 1.00 90.44 102 ASP A C 1
ATOM 791 O O . ASP A 1 102 ? 9.292 3.903 13.469 1.00 90.44 102 ASP A O 1
ATOM 795 N N . VAL A 1 103 ? 7.510 4.552 12.276 1.00 94.50 103 VAL A N 1
ATOM 796 C CA . VAL A 1 103 ? 6.718 4.968 13.436 1.00 94.50 103 VAL A CA 1
ATOM 797 C C . VAL A 1 103 ? 6.036 3.739 14.021 1.00 94.50 103 VAL A C 1
ATOM 799 O O . VAL A 1 103 ? 5.132 3.164 13.418 1.00 94.50 103 VAL A O 1
ATOM 802 N N . LYS A 1 104 ? 6.437 3.306 15.215 1.00 90.19 104 LYS A N 1
ATOM 803 C CA . LYS A 1 104 ? 5.761 2.179 15.872 1.00 90.19 104 LYS A CA 1
ATOM 804 C C . LYS A 1 104 ? 4.310 2.541 16.151 1.00 90.19 104 LYS A C 1
ATOM 806 O O . LYS A 1 104 ? 4.039 3.641 16.628 1.00 90.19 104 LYS A O 1
ATOM 811 N N . GLY A 1 105 ? 3.409 1.611 15.856 1.00 92.06 105 GLY A N 1
ATOM 812 C CA . GLY A 1 105 ? 2.017 1.742 16.232 1.00 92.06 105 GLY A CA 1
ATOM 813 C C . GLY A 1 105 ? 1.468 0.542 16.986 1.00 92.06 105 GLY A C 1
ATOM 814 O O . GLY A 1 105 ? 2.161 -0.454 17.203 1.00 92.06 105 GLY A O 1
ATOM 815 N N . GLY A 1 106 ? 0.217 0.675 17.410 1.00 94.44 106 GLY A N 1
ATOM 816 C CA . GLY A 1 106 ? -0.520 -0.351 18.137 1.00 94.44 106 GLY A CA 1
ATOM 817 C C . GLY A 1 106 ? -0.843 -1.579 17.284 1.00 94.44 106 GLY A C 1
ATOM 818 O O . GLY A 1 106 ? -0.473 -2.703 17.627 1.00 94.44 106 GLY A O 1
ATOM 819 N N . VAL A 1 107 ? -1.494 -1.346 16.139 1.00 96.06 107 VAL A N 1
ATOM 820 C CA . VAL A 1 107 ? -1.782 -2.351 15.107 1.00 96.06 107 VAL A CA 1
ATOM 821 C C . VAL A 1 107 ? -1.273 -1.823 13.768 1.00 96.06 107 VAL A C 1
ATOM 823 O O . VAL A 1 107 ? -1.925 -1.034 13.083 1.00 96.06 107 VAL A O 1
ATOM 826 N N . GLY A 1 108 ? -0.060 -2.250 13.426 1.00 95.19 108 GLY A N 1
ATOM 827 C CA . GLY A 1 108 ? 0.677 -1.805 12.250 1.00 95.19 108 GLY A CA 1
ATOM 828 C C . GLY A 1 108 ? 1.835 -0.853 12.561 1.00 95.19 108 GLY A C 1
ATOM 829 O O . GLY A 1 108 ? 2.017 -0.430 13.705 1.00 95.19 108 GLY A O 1
ATOM 830 N N . PRO A 1 109 ? 2.661 -0.547 11.552 1.00 96.69 109 PRO A N 1
ATOM 831 C CA . PRO A 1 109 ? 2.468 -0.896 10.144 1.00 96.69 109 PRO A CA 1
ATOM 832 C C . PRO A 1 109 ? 2.735 -2.388 9.870 1.00 96.69 109 PRO A C 1
ATOM 834 O O . PRO A 1 109 ? 3.707 -2.951 10.373 1.00 96.69 109 PRO A O 1
ATOM 837 N N . PHE A 1 110 ? 1.862 -3.041 9.099 1.00 97.12 110 PHE A N 1
ATOM 838 C CA . PHE A 1 110 ? 2.058 -4.412 8.602 1.00 97.12 110 PHE A CA 1
ATOM 839 C C . PHE A 1 110 ? 1.664 -4.492 7.126 1.00 97.12 110 PHE A C 1
ATOM 841 O O . PHE A 1 110 ? 0.713 -3.841 6.704 1.00 97.12 110 PHE A O 1
ATOM 848 N N . GLY A 1 111 ? 2.406 -5.252 6.323 1.00 97.31 111 GLY A N 1
ATOM 849 C CA . GLY A 1 111 ? 2.205 -5.255 4.879 1.00 97.31 111 GLY A CA 1
ATOM 850 C C . GLY A 1 111 ? 3.354 -5.891 4.112 1.00 97.31 111 GLY A C 1
ATOM 851 O O . GLY A 1 111 ? 3.990 -6.830 4.593 1.00 97.31 111 GLY A O 1
ATOM 852 N N . LEU A 1 112 ? 3.616 -5.356 2.925 1.00 97.94 112 LEU A N 1
ATOM 853 C CA . LEU A 1 112 ? 4.617 -5.827 1.978 1.00 97.94 112 LEU A CA 1
ATOM 854 C C . LEU A 1 112 ? 5.739 -4.800 1.798 1.00 97.94 112 LEU A C 1
ATOM 856 O O . LEU A 1 112 ? 5.512 -3.589 1.803 1.00 97.94 112 LEU A O 1
ATOM 860 N N . LEU A 1 113 ? 6.948 -5.311 1.578 1.00 97.56 113 LEU A N 1
ATOM 861 C CA . LEU A 1 113 ? 8.078 -4.553 1.049 1.00 97.56 113 LEU A CA 1
ATOM 862 C C . LEU A 1 113 ? 8.313 -5.032 -0.384 1.00 97.56 113 LEU A C 1
ATOM 864 O O . LEU A 1 113 ? 8.778 -6.150 -0.596 1.00 97.56 113 LEU A O 1
ATOM 868 N N . ALA A 1 114 ? 7.943 -4.206 -1.357 1.00 97.50 114 ALA A N 1
ATOM 869 C CA . ALA A 1 114 ? 8.103 -4.475 -2.780 1.00 97.50 114 ALA A CA 1
ATOM 870 C C . ALA A 1 114 ? 9.350 -3.771 -3.327 1.00 97.50 114 ALA A C 1
ATOM 872 O O . ALA A 1 114 ? 9.794 -2.764 -2.767 1.00 97.50 114 ALA A O 1
ATOM 873 N N . LEU A 1 115 ? 9.896 -4.295 -4.433 1.00 97.50 115 LEU A N 1
ATOM 874 C CA . LEU A 1 115 ? 11.081 -3.744 -5.108 1.00 97.50 115 LEU A CA 1
ATOM 875 C C . LEU A 1 115 ? 12.219 -3.434 -4.116 1.00 97.50 115 LEU A C 1
ATOM 877 O O . LEU A 1 115 ? 12.804 -2.354 -4.138 1.00 97.50 115 LEU A O 1
ATOM 881 N N . ALA A 1 116 ? 12.464 -4.365 -3.190 1.00 97.44 116 ALA A N 1
ATOM 882 C CA . ALA A 1 116 ? 13.404 -4.174 -2.097 1.00 97.44 116 ALA A CA 1
ATOM 883 C C . ALA A 1 116 ? 14.791 -4.737 -2.434 1.00 97.44 116 ALA A C 1
ATOM 885 O O . ALA A 1 116 ? 14.912 -5.840 -2.971 1.00 97.44 116 ALA A O 1
ATOM 886 N N . SER A 1 117 ? 15.843 -4.002 -2.076 1.00 97.12 117 SER A N 1
ATOM 887 C CA . SER A 1 117 ? 17.218 -4.493 -2.135 1.00 97.12 117 SER A CA 1
ATOM 888 C C . SER A 1 117 ? 17.470 -5.531 -1.035 1.00 97.12 117 SER A C 1
ATOM 890 O O . SER A 1 117 ? 16.840 -5.509 0.024 1.00 97.12 117 SER A O 1
ATOM 892 N N . ALA A 1 118 ? 18.450 -6.418 -1.238 1.00 94.62 118 ALA A N 1
ATOM 893 C CA . ALA A 1 118 ? 18.785 -7.466 -0.264 1.00 94.62 118 ALA A CA 1
ATOM 894 C C . ALA A 1 118 ? 19.127 -6.907 1.135 1.00 94.62 118 ALA A C 1
ATOM 896 O O . ALA A 1 118 ? 18.812 -7.516 2.154 1.00 94.62 118 ALA A O 1
ATOM 897 N N . ASN A 1 119 ? 19.737 -5.719 1.191 1.00 94.38 119 ASN A N 1
ATOM 898 C CA . ASN A 1 119 ? 20.077 -5.017 2.431 1.00 94.38 119 ASN A CA 1
ATOM 899 C C . ASN A 1 119 ? 18.999 -4.018 2.905 1.00 94.38 119 ASN A C 1
ATOM 901 O O . ASN A 1 119 ? 19.223 -3.332 3.900 1.00 94.38 119 ASN A O 1
ATOM 905 N N . ARG A 1 120 ? 17.856 -3.922 2.205 1.00 92.00 120 ARG A N 1
ATOM 906 C CA . ARG A 1 120 ? 16.706 -3.041 2.503 1.00 92.00 120 ARG A CA 1
ATOM 907 C C . ARG A 1 120 ? 17.015 -1.544 2.545 1.00 92.00 120 ARG A C 1
ATOM 909 O O . ARG A 1 120 ? 16.277 -0.770 3.151 1.00 92.00 120 ARG A O 1
ATOM 916 N N . GLN A 1 121 ? 18.109 -1.126 1.914 1.00 96.00 121 GLN A N 1
ATOM 917 C CA . GLN A 1 121 ? 18.396 0.295 1.710 1.00 96.00 121 GLN A CA 1
ATOM 918 C C . GLN A 1 121 ? 17.424 0.926 0.712 1.00 96.00 121 GLN A C 1
ATOM 920 O O . GLN A 1 121 ? 17.057 2.087 0.877 1.00 96.00 121 GLN A O 1
ATOM 925 N N . GLU A 1 122 ? 16.989 0.149 -0.282 1.00 97.81 122 GLU A N 1
ATOM 926 C CA . GLU A 1 122 ? 15.926 0.519 -1.210 1.00 97.81 122 GLU A CA 1
ATOM 927 C C . GLU A 1 122 ? 14.734 -0.404 -0.980 1.00 97.81 122 GLU A C 1
ATOM 929 O O . GLU A 1 122 ? 14.905 -1.618 -0.892 1.00 97.81 122 GLU A O 1
ATOM 934 N N . GLN A 1 123 ? 13.542 0.164 -0.820 1.00 97.19 123 GLN A N 1
ATOM 935 C CA . GLN A 1 123 ? 12.289 -0.571 -0.661 1.00 97.19 123 GLN A CA 1
ATOM 936 C C . GLN A 1 123 ? 11.086 0.348 -0.874 1.00 97.19 123 GLN A C 1
ATOM 938 O O . GLN A 1 123 ? 11.113 1.525 -0.511 1.00 97.19 123 GLN A O 1
ATOM 943 N N . THR A 1 124 ? 9.998 -0.212 -1.392 1.00 98.25 124 THR A N 1
ATOM 944 C CA . THR A 1 124 ? 8.687 0.442 -1.419 1.00 98.25 124 THR A CA 1
ATOM 945 C C . THR A 1 124 ? 7.756 -0.297 -0.474 1.00 98.25 124 THR A C 1
ATOM 947 O O . THR A 1 124 ? 7.525 -1.494 -0.643 1.00 98.25 124 THR A O 1
ATOM 950 N N . ALA A 1 125 ? 7.235 0.390 0.538 1.00 98.19 125 ALA A N 1
ATOM 951 C CA . ALA A 1 125 ? 6.367 -0.235 1.524 1.00 98.19 125 ALA A CA 1
ATOM 952 C C . ALA A 1 125 ? 4.897 -0.025 1.162 1.00 98.19 125 ALA A C 1
ATOM 954 O O . ALA A 1 125 ? 4.458 1.100 0.940 1.00 98.19 125 ALA A O 1
ATOM 955 N N . VAL A 1 126 ? 4.126 -1.109 1.145 1.00 98.50 126 VAL A N 1
ATOM 956 C CA . VAL A 1 126 ? 2.664 -1.067 1.053 1.00 98.50 126 VAL A CA 1
ATOM 957 C C . VAL A 1 126 ? 2.122 -1.707 2.314 1.00 98.50 126 VAL A C 1
ATOM 959 O O . VAL A 1 126 ? 2.324 -2.899 2.530 1.00 98.50 126 VAL A O 1
ATOM 962 N N . PHE A 1 127 ? 1.495 -0.924 3.183 1.00 98.12 127 PHE A N 1
ATOM 963 C CA . PHE A 1 127 ? 1.147 -1.382 4.524 1.00 98.12 127 PHE A CA 1
ATOM 964 C C . PHE A 1 127 ? -0.196 -0.857 5.001 1.00 98.12 127 PHE A C 1
ATOM 966 O O . PHE A 1 127 ? -0.710 0.141 4.506 1.00 98.12 127 PHE A O 1
ATOM 973 N N . PHE A 1 128 ? -0.723 -1.528 6.017 1.00 98.00 128 PHE A N 1
ATOM 974 C CA . PHE A 1 128 ? -1.932 -1.150 6.718 1.00 98.00 128 PHE A CA 1
ATOM 975 C C . PHE A 1 128 ? -1.629 -0.690 8.141 1.00 98.00 128 PHE A C 1
ATOM 977 O O . PHE A 1 128 ? -0.670 -1.138 8.785 1.00 98.00 128 PHE A O 1
ATOM 984 N N . ARG A 1 129 ? -2.493 0.190 8.640 1.00 97.62 129 ARG A N 1
ATOM 985 C CA . ARG A 1 129 ? -2.625 0.549 10.052 1.00 97.62 129 ARG A CA 1
ATOM 986 C C . ARG A 1 129 ? -4.089 0.528 10.438 1.00 97.62 129 ARG A C 1
ATOM 988 O O . ARG A 1 129 ? -4.936 0.924 9.643 1.00 97.62 129 ARG A O 1
ATOM 995 N N . ILE A 1 130 ? -4.363 0.105 11.665 1.00 97.38 130 ILE A N 1
ATOM 996 C CA . ILE A 1 130 ? -5.719 0.084 12.205 1.00 97.38 130 ILE A CA 1
ATOM 997 C C . ILE A 1 130 ? -5.782 0.976 13.437 1.00 97.38 130 ILE A C 1
ATOM 999 O O . ILE A 1 130 ? -4.987 0.831 14.370 1.00 97.38 130 ILE A O 1
ATOM 1003 N N . PHE A 1 131 ? -6.757 1.877 13.427 1.00 97.06 131 PHE A N 1
ATOM 1004 C CA . PHE A 1 131 ? -7.081 2.772 14.525 1.00 97.06 131 PHE A CA 1
ATOM 1005 C C . PHE A 1 131 ? -8.437 2.409 15.123 1.00 97.06 131 PHE A C 1
ATOM 1007 O O . PHE A 1 131 ? -9.314 1.880 14.440 1.00 97.06 131 PHE A O 1
ATOM 1014 N N . LYS A 1 132 ? -8.616 2.717 16.402 1.00 96.56 132 LYS A N 1
ATOM 1015 C CA . LYS A 1 132 ? -9.872 2.573 17.128 1.00 96.56 132 LYS A CA 1
ATOM 1016 C C . LYS A 1 132 ? -10.653 3.886 17.054 1.00 96.56 132 LYS A C 1
ATOM 1018 O O . LYS A 1 132 ? -10.240 4.878 17.648 1.00 96.56 132 LYS A O 1
ATOM 1023 N N . GLY A 1 133 ? -11.755 3.891 16.312 1.00 92.75 133 GLY A N 1
ATOM 1024 C CA . GLY A 1 133 ? -12.742 4.970 16.322 1.00 92.75 133 GLY A CA 1
ATOM 1025 C C . GLY A 1 133 ? -13.642 4.911 17.560 1.00 92.75 133 GLY A C 1
ATOM 1026 O O . GLY A 1 133 ? -13.356 4.182 18.510 1.00 92.75 133 GLY A O 1
ATOM 1027 N N . LEU A 1 134 ? -14.738 5.677 17.548 1.00 87.62 134 LEU A N 1
ATOM 1028 C CA . LEU A 1 134 ? -15.713 5.691 18.648 1.00 87.62 134 LEU A CA 1
ATOM 1029 C C . LEU A 1 134 ? -16.394 4.323 18.810 1.00 87.62 134 LEU A C 1
ATOM 1031 O O . LEU A 1 134 ? -16.273 3.705 19.864 1.00 87.62 134 LEU A O 1
ATOM 1035 N N . ASP A 1 135 ? -17.011 3.829 17.733 1.00 87.56 135 ASP A N 1
ATOM 1036 C CA . ASP A 1 135 ? -17.781 2.573 17.722 1.00 87.56 135 ASP A CA 1
ATOM 1037 C C . ASP A 1 135 ? -17.304 1.585 16.642 1.00 87.56 135 ASP A C 1
ATOM 1039 O O . ASP A 1 135 ? -17.928 0.555 16.392 1.00 87.56 135 ASP A O 1
ATOM 1043 N N . SER A 1 136 ? -16.200 1.899 15.963 1.00 92.31 136 SER A N 1
ATOM 1044 C CA . SER A 1 136 ? -15.676 1.114 14.844 1.00 92.31 136 SER A CA 1
ATOM 1045 C C . SER A 1 136 ? -14.151 1.164 14.774 1.00 92.31 136 SER A C 1
ATOM 1047 O O . SER A 1 136 ? -13.489 1.843 15.562 1.00 92.31 136 SER A O 1
ATOM 1049 N N . TYR A 1 137 ? -13.583 0.437 13.815 1.00 95.25 137 TYR A N 1
ATOM 1050 C CA . TYR A 1 137 ? -12.175 0.540 13.457 1.00 95.25 137 TYR A CA 1
ATOM 1051 C C . TYR A 1 137 ? -12.017 1.320 12.156 1.00 95.25 137 TYR A C 1
ATOM 1053 O O . TYR A 1 137 ? -12.854 1.231 11.261 1.00 95.25 137 TYR A O 1
ATOM 1061 N N . VAL A 1 138 ? -10.929 2.079 12.060 1.00 96.25 138 VAL A N 1
ATOM 1062 C CA . VAL A 1 138 ? -10.555 2.814 10.851 1.00 96.25 138 VAL A CA 1
ATOM 1063 C C . VAL A 1 138 ? -9.281 2.196 10.296 1.00 96.25 138 VAL A C 1
ATOM 1065 O O . VAL A 1 138 ? -8.250 2.179 10.974 1.00 96.25 138 VAL A O 1
ATOM 1068 N N . THR A 1 139 ? -9.351 1.700 9.063 1.00 97.25 139 THR A N 1
ATOM 1069 C CA . THR A 1 139 ? -8.214 1.082 8.377 1.00 97.25 139 THR A CA 1
ATOM 1070 C C . THR A 1 139 ? -7.602 2.067 7.391 1.00 97.25 139 THR A C 1
ATOM 1072 O O . THR A 1 139 ? -8.261 2.547 6.469 1.00 97.25 139 THR A O 1
ATOM 1075 N N . LEU A 1 140 ? -6.317 2.352 7.582 1.00 98.12 140 LEU A N 1
ATOM 1076 C CA . LEU A 1 140 ? -5.498 3.148 6.678 1.00 98.12 140 LEU A CA 1
ATOM 1077 C C . LEU A 1 140 ? -4.610 2.216 5.858 1.00 98.12 140 LEU A C 1
ATOM 1079 O O . LEU A 1 140 ? -3.885 1.403 6.433 1.00 98.12 140 LEU A O 1
ATOM 1083 N N . MET A 1 141 ? -4.618 2.375 4.539 1.00 98.50 141 MET A N 1
ATOM 1084 C CA . MET A 1 141 ? -3.645 1.775 3.632 1.00 98.50 141 MET A CA 1
ATOM 1085 C C . MET A 1 141 ? -2.672 2.850 3.153 1.00 98.50 141 MET A C 1
ATOM 1087 O O . MET A 1 141 ? -3.092 3.903 2.679 1.00 98.50 141 MET A O 1
ATOM 1091 N N . CYS A 1 142 ? -1.377 2.568 3.248 1.00 98.56 142 CYS A N 1
ATOM 1092 C CA . CYS A 1 142 ? -0.306 3.462 2.834 1.00 98.56 142 CYS A CA 1
ATOM 1093 C C . CYS A 1 142 ? 0.556 2.817 1.753 1.00 98.56 142 CYS A C 1
ATOM 1095 O O . CYS A 1 142 ? 0.928 1.647 1.857 1.00 98.56 142 CYS A O 1
ATOM 1097 N N . HIS A 1 143 ? 0.925 3.613 0.754 1.00 98.38 143 HIS A N 1
ATOM 1098 C CA . HIS A 1 143 ? 2.008 3.336 -0.178 1.00 98.38 143 HIS A CA 1
ATOM 1099 C C . HIS A 1 143 ? 3.123 4.347 0.088 1.00 98.38 143 HIS A C 1
ATOM 1101 O O . HIS A 1 143 ? 2.971 5.533 -0.200 1.00 98.38 143 HIS A O 1
ATOM 1107 N N . ASP A 1 144 ? 4.229 3.879 0.654 1.00 97.81 144 ASP A N 1
ATOM 1108 C CA . ASP A 1 144 ? 5.380 4.685 1.052 1.00 97.81 144 ASP A CA 1
ATOM 1109 C C . ASP A 1 144 ? 6.600 4.335 0.179 1.00 97.81 144 ASP A C 1
ATOM 1111 O O . ASP A 1 144 ? 7.293 3.337 0.426 1.00 97.81 144 ASP A O 1
ATOM 1115 N N . PRO A 1 145 ? 6.875 5.143 -0.863 1.00 97.25 145 PRO A N 1
ATOM 1116 C CA . PRO A 1 145 ? 8.038 5.002 -1.719 1.00 97.25 145 PRO A CA 1
ATOM 1117 C C . PRO A 1 145 ? 9.194 5.909 -1.271 1.00 97.25 145 PRO A C 1
ATOM 1119 O O . PRO A 1 145 ? 10.135 6.096 -2.042 1.00 97.25 145 PRO A O 1
ATOM 1122 N N . SER A 1 146 ? 9.177 6.497 -0.067 1.00 95.94 146 SER A N 1
ATOM 1123 C CA . SER A 1 146 ? 10.210 7.450 0.384 1.00 95.94 146 SER A CA 1
ATOM 1124 C C . SER A 1 146 ? 11.631 6.865 0.292 1.00 95.94 146 SER A C 1
ATOM 1126 O O . SER A 1 146 ? 12.572 7.527 -0.174 1.00 95.94 146 SER A O 1
ATOM 1128 N N . LYS A 1 147 ? 11.756 5.572 0.617 1.00 96.38 147 LYS A N 1
ATOM 1129 C CA . LYS A 1 147 ? 12.977 4.756 0.526 1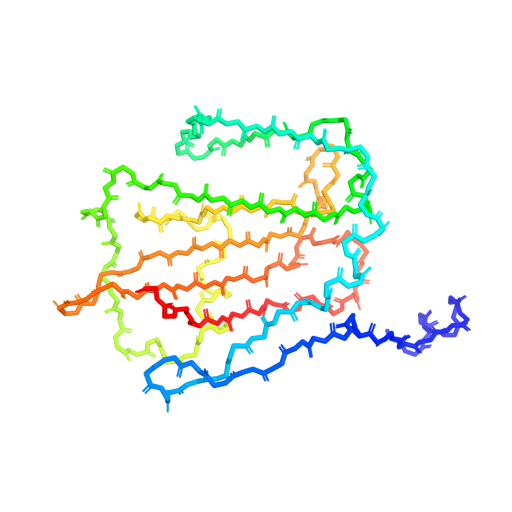.00 96.38 147 LYS A CA 1
ATOM 1130 C C . LYS A 1 147 ? 13.059 3.909 -0.752 1.00 96.38 147 LYS A C 1
ATOM 1132 O O . LYS A 1 147 ? 13.879 3.008 -0.818 1.00 96.38 147 LYS A O 1
ATOM 1137 N N . SER A 1 148 ? 12.257 4.183 -1.783 1.00 97.44 148 SER A N 1
ATOM 11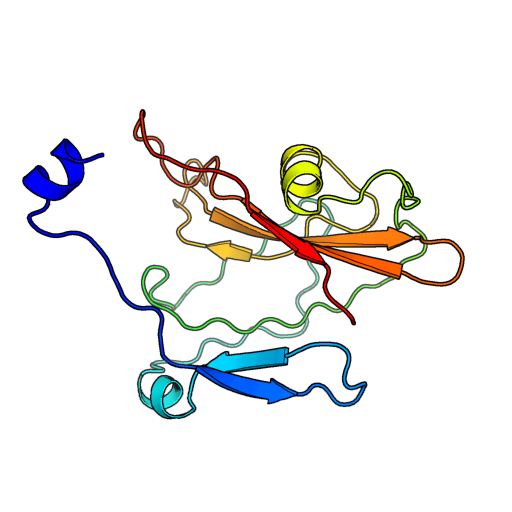38 C CA . SER A 1 148 ? 12.196 3.341 -2.998 1.00 97.44 148 SER A CA 1
ATOM 1139 C C . SER A 1 148 ? 13.460 3.373 -3.858 1.00 97.44 148 SER A C 1
ATOM 1141 O O . SER A 1 148 ? 13.687 2.456 -4.637 1.00 97.44 148 SER A O 1
ATOM 1143 N N . SER A 1 149 ? 14.273 4.427 -3.740 1.00 97.31 149 SER A N 1
ATOM 1144 C CA . SER A 1 149 ? 15.514 4.581 -4.498 1.00 97.31 149 SER A CA 1
ATOM 1145 C C . SER A 1 149 ? 16.481 5.534 -3.793 1.00 97.31 149 SER A C 1
ATOM 1147 O O . SER A 1 149 ? 16.058 6.587 -3.297 1.00 97.31 149 SER A O 1
ATOM 1149 N N . LEU A 1 150 ? 17.776 5.215 -3.819 1.00 97.25 150 LEU A N 1
ATOM 1150 C CA . LEU A 1 150 ? 18.880 6.051 -3.328 1.00 97.25 150 LEU A CA 1
ATOM 1151 C C . LEU A 1 150 ? 19.204 7.212 -4.273 1.00 97.25 150 LEU A C 1
ATOM 1153 O O . LEU A 1 150 ? 19.840 8.187 -3.872 1.00 97.25 150 LEU A O 1
ATOM 1157 N N . ARG A 1 151 ? 18.752 7.136 -5.529 1.00 95.31 151 ARG A N 1
ATOM 1158 C CA . ARG A 1 151 ? 18.947 8.205 -6.508 1.00 95.31 151 ARG A CA 1
ATOM 1159 C C . ARG A 1 151 ? 18.294 9.519 -6.032 1.00 95.31 151 ARG A C 1
ATOM 1161 O O . ARG A 1 151 ? 17.086 9.530 -5.765 1.00 95.31 151 ARG A O 1
ATOM 1168 N N . PRO A 1 152 ? 19.047 10.633 -5.970 1.00 92.56 152 PRO A N 1
ATOM 1169 C CA . PRO A 1 152 ? 18.510 11.927 -5.562 1.00 92.56 152 PRO A CA 1
ATOM 1170 C C . PRO A 1 152 ? 17.604 12.537 -6.640 1.00 92.56 152 PRO A C 1
ATOM 1172 O O . PRO A 1 152 ? 17.691 12.193 -7.819 1.00 92.56 152 PRO A O 1
ATOM 1175 N N . GLY A 1 153 ? 16.739 13.472 -6.235 1.00 90.62 153 GLY A N 1
ATOM 1176 C CA . GLY A 1 153 ? 15.894 14.249 -7.153 1.00 90.62 153 GLY A CA 1
ATOM 1177 C C . GLY A 1 153 ? 14.690 13.500 -7.739 1.00 90.62 153 GLY A C 1
ATOM 1178 O O . GLY A 1 153 ? 14.000 14.040 -8.602 1.00 90.62 153 GLY A O 1
ATOM 1179 N N . LEU A 1 154 ? 14.418 12.273 -7.282 1.00 93.62 154 LEU A N 1
ATOM 1180 C CA . LEU A 1 154 ? 13.207 11.541 -7.647 1.00 93.62 154 LEU A CA 1
ATOM 1181 C C . LEU A 1 154 ? 12.001 12.019 -6.834 1.00 93.62 154 LEU A C 1
ATOM 1183 O O . LEU A 1 154 ? 12.092 12.219 -5.622 1.00 93.62 154 LEU A O 1
ATOM 1187 N N . TYR A 1 155 ? 10.857 12.132 -7.505 1.00 93.56 155 TYR A N 1
ATOM 1188 C CA . TYR A 1 155 ? 9.573 12.386 -6.862 1.00 93.56 155 TYR A CA 1
ATOM 1189 C C . TYR A 1 155 ? 9.074 11.103 -6.188 1.00 93.56 155 TYR A C 1
ATOM 1191 O O . TYR A 1 155 ? 8.784 10.121 -6.868 1.00 93.56 155 TYR A O 1
ATOM 1199 N N . LYS A 1 156 ? 9.027 11.108 -4.854 1.00 95.69 156 LYS A N 1
ATOM 1200 C CA . LYS A 1 156 ? 8.691 9.942 -4.022 1.00 95.69 156 LYS A CA 1
ATOM 1201 C C . LYS A 1 156 ? 7.695 10.317 -2.908 1.00 95.69 156 LYS A C 1
ATOM 1203 O O . LYS A 1 156 ? 8.025 10.125 -1.738 1.00 95.69 156 LYS A O 1
ATOM 1208 N N . PRO A 1 157 ? 6.536 10.926 -3.227 1.00 96.12 157 PRO A N 1
ATOM 1209 C CA . PRO A 1 157 ? 5.536 11.231 -2.210 1.00 96.12 157 PRO A CA 1
ATOM 1210 C C . PRO A 1 157 ? 4.943 9.933 -1.661 1.00 96.12 157 PRO A C 1
ATOM 1212 O O . PRO A 1 157 ? 4.823 8.934 -2.373 1.00 96.12 157 PRO A O 1
ATOM 1215 N N . THR A 1 158 ? 4.526 9.971 -0.408 1.00 97.50 158 THR A N 1
ATOM 1216 C CA . THR A 1 158 ? 3.698 8.911 0.158 1.00 97.50 158 THR A CA 1
ATOM 1217 C C . THR A 1 158 ? 2.263 9.104 -0.319 1.00 97.50 158 THR A C 1
ATOM 1219 O O . THR A 1 158 ? 1.814 10.235 -0.479 1.00 97.50 158 THR A O 1
ATOM 1222 N N . TYR A 1 159 ? 1.543 8.008 -0.543 1.00 98.12 159 TYR A N 1
ATOM 1223 C CA . TYR A 1 159 ? 0.111 8.010 -0.841 1.00 98.12 159 TYR A CA 1
ATOM 1224 C C . TYR A 1 159 ? -0.637 7.224 0.231 1.00 98.12 159 TYR A C 1
ATOM 1226 O O . TYR A 1 159 ? -0.098 6.278 0.811 1.00 98.12 159 TYR A O 1
ATOM 1234 N N . GLY A 1 160 ? -1.886 7.601 0.485 1.00 98.19 160 GLY A N 1
ATOM 1235 C CA . GLY A 1 160 ? -2.718 6.962 1.496 1.00 98.19 160 GLY A CA 1
ATOM 1236 C C . GLY A 1 160 ? -4.183 6.927 1.095 1.00 98.19 160 GLY A C 1
ATOM 1237 O O . GLY A 1 160 ? -4.654 7.804 0.374 1.00 98.19 160 GLY A O 1
ATOM 1238 N N . GLY A 1 161 ? -4.900 5.922 1.586 1.00 97.75 161 GLY A N 1
ATOM 1239 C CA . GLY A 1 161 ? -6.340 5.783 1.405 1.00 97.75 161 GLY A CA 1
ATOM 1240 C C . GLY A 1 161 ? -6.990 5.083 2.591 1.00 97.75 161 GLY A C 1
ATOM 1241 O O . GLY A 1 161 ? -6.379 4.229 3.237 1.00 97.75 161 GLY A O 1
ATOM 1242 N N . TRP A 1 162 ? -8.235 5.452 2.876 1.00 96.88 162 TRP A N 1
ATOM 1243 C CA . TRP A 1 162 ? -9.079 4.711 3.808 1.00 96.88 162 TRP A CA 1
ATOM 1244 C C . TRP A 1 162 ? -9.609 3.450 3.133 1.00 96.88 162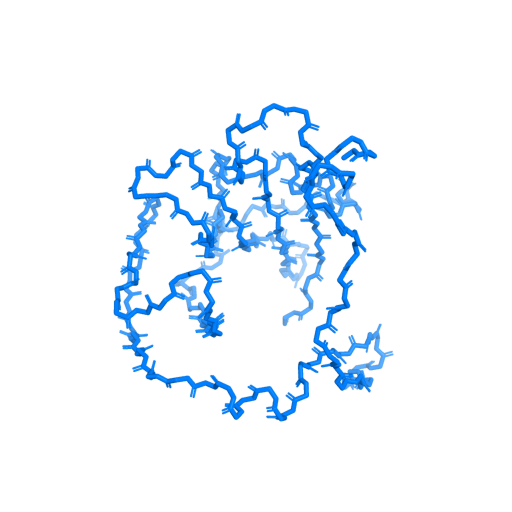 TRP A C 1
ATOM 1246 O O . TRP A 1 162 ? -9.930 3.473 1.945 1.00 96.88 162 TRP A O 1
ATOM 1256 N N . VAL A 1 163 ? -9.712 2.365 3.893 1.00 94.94 163 VAL A N 1
ATOM 1257 C CA . VAL A 1 163 ? -10.262 1.094 3.417 1.00 94.94 163 VAL A CA 1
ATOM 1258 C C . VAL A 1 163 ? -11.477 0.749 4.265 1.00 94.94 163 VAL A C 1
ATOM 1260 O O . VAL A 1 163 ? -11.358 0.645 5.487 1.00 94.94 163 VAL A O 1
ATOM 1263 N N . ASP A 1 164 ? -12.633 0.590 3.619 1.00 85.06 164 ASP A N 1
ATOM 1264 C CA . ASP A 1 164 ? -13.822 0.009 4.254 1.00 85.06 164 ASP A CA 1
ATOM 1265 C C . ASP A 1 164 ? -13.613 -1.511 4.315 1.00 85.06 164 ASP A C 1
ATOM 1267 O O . ASP A 1 164 ? -13.452 -2.149 3.272 1.00 85.06 164 ASP A O 1
ATOM 1271 N N . VAL A 1 165 ? -13.526 -2.057 5.532 1.00 71.88 165 VAL A N 1
ATOM 1272 C CA . VAL A 1 165 ? -13.314 -3.489 5.816 1.00 71.88 165 VAL A CA 1
ATOM 1273 C C . VAL A 1 165 ? -14.559 -4.050 6.482 1.00 71.88 165 VAL A C 1
ATOM 1275 O O . VAL A 1 165 ? -15.061 -3.391 7.421 1.00 71.88 165 VAL A O 1
#

Secondary structure (DSSP, 8-state):
-HHHHHHHT----PPPPEEEEE-TTSSSEEEEE-GGGGGG--S-----SPPPPTT------SS-TTS---------S-STTPEEPPTT---HHHHHHHT-TTS--SEEEEEEEES--TTSSS-EEEEEEEEE-SSSEEEEEEEE-TTS-S-TT-----EEEEE--